Protein AF-A0A6V7ULC3-F1 (afdb_monomer_lite)

Sequence (86 aa):
MVAAKTPPEVTRELSSLIQVPVVAGTVNRGSELIGAGMCVNDWIAFCGLATTSAELSVLESIFKLGDNAPSAISSNLRDTIIESMI

Foldseek 3Di:
DAAQPDDPVNQVVVCVVVVAHGDHDAFLVRHRPVVVQWDDDLADIDGDPSGDPVRVVVVCVRSVHPVPDDVVVVVVVVVVVVVVVD

Structure (mmCIF, N/CA/C/O backbone):
data_AF-A0A6V7ULC3-F1
#
_entry.id   AF-A0A6V7ULC3-F1
#
loop_
_atom_site.group_PDB
_atom_site.id
_atom_site.type_symbol
_atom_site.label_atom_id
_atom_site.label_alt_id
_atom_site.label_comp_id
_atom_site.label_asym_id
_atom_site.label_entity_id
_atom_site.label_seq_id
_atom_site.pdbx_PDB_ins_code
_atom_site.Cartn_x
_atom_site.Cartn_y
_atom_site.Cartn_z
_atom_site.occupancy
_atom_site.B_iso_or_equiv
_atom_site.auth_seq_id
_atom_site.auth_comp_id
_atom_site.auth_asym_id
_atom_site.auth_atom_id
_atom_site.pdbx_PDB_model_num
ATOM 1 N N . MET A 1 1 ? -4.236 0.269 0.761 1.00 90.38 1 MET A N 1
ATOM 2 C CA . MET A 1 1 ? -3.262 0.894 -0.164 1.00 90.38 1 MET A CA 1
ATOM 3 C C . MET A 1 1 ? -3.666 0.583 -1.603 1.00 90.38 1 MET A C 1
ATOM 5 O O . MET A 1 1 ? -4.151 -0.516 -1.840 1.00 90.38 1 MET A O 1
ATOM 9 N N . VAL A 1 2 ? -3.513 1.530 -2.532 1.00 94.56 2 VAL A N 1
ATOM 10 C CA . VAL A 1 2 ? -3.847 1.384 -3.968 1.00 94.56 2 VAL A CA 1
ATOM 11 C C . VAL A 1 2 ? -2.622 1.644 -4.849 1.00 94.56 2 VAL A C 1
ATOM 13 O O . VAL A 1 2 ? -1.600 2.116 -4.353 1.00 94.56 2 VAL A O 1
ATOM 16 N N . ALA A 1 3 ? -2.709 1.333 -6.146 1.00 94.25 3 ALA A N 1
ATOM 17 C CA . ALA A 1 3 ? -1.607 1.528 -7.090 1.00 94.25 3 ALA A CA 1
ATOM 18 C C . ALA A 1 3 ? -1.169 3.003 -7.165 1.00 94.25 3 ALA A C 1
ATOM 20 O O . ALA A 1 3 ? -2.014 3.899 -7.218 1.00 94.25 3 ALA A O 1
ATOM 21 N N . ALA A 1 4 ? 0.142 3.252 -7.226 1.00 91.69 4 ALA A N 1
ATOM 22 C CA . ALA A 1 4 ? 0.739 4.593 -7.177 1.00 91.69 4 ALA A CA 1
ATOM 23 C C . ALA A 1 4 ? 0.222 5.577 -8.239 1.00 91.69 4 ALA A C 1
ATOM 25 O O . ALA A 1 4 ? 0.160 6.776 -7.987 1.00 91.69 4 ALA A O 1
ATOM 26 N N . LYS A 1 5 ? -0.180 5.084 -9.414 1.00 92.50 5 LYS A N 1
ATOM 27 C CA . LYS A 1 5 ? -0.723 5.913 -10.503 1.00 92.50 5 LYS A CA 1
ATOM 28 C C . LYS A 1 5 ? -2.184 6.326 -10.313 1.00 92.50 5 LYS A C 1
ATOM 30 O O . LYS A 1 5 ? -2.723 7.035 -11.159 1.00 92.50 5 LYS A O 1
ATOM 35 N N . THR A 1 6 ? -2.844 5.873 -9.248 1.00 93.44 6 THR A N 1
ATOM 36 C CA . THR A 1 6 ? -4.246 6.219 -8.991 1.00 93.44 6 THR A CA 1
ATOM 37 C C . THR A 1 6 ? -4.365 7.727 -8.750 1.00 93.44 6 THR A C 1
ATOM 39 O O . THR A 1 6 ? -3.646 8.255 -7.898 1.00 93.44 6 THR A O 1
ATOM 42 N N . PRO A 1 7 ? -5.261 8.442 -9.456 1.00 95.25 7 PRO A N 1
ATOM 43 C CA . PRO A 1 7 ? -5.434 9.872 -9.253 1.00 95.25 7 PRO A CA 1
ATOM 44 C C . PRO A 1 7 ? -5.812 10.217 -7.800 1.00 95.25 7 PRO A C 1
ATOM 46 O O . PRO A 1 7 ? -6.550 9.460 -7.153 1.00 95.25 7 PRO A O 1
ATOM 49 N N . PRO A 1 8 ? -5.372 11.377 -7.276 1.00 93.50 8 PRO A N 1
ATOM 50 C CA . PRO A 1 8 ? -5.703 11.793 -5.912 1.00 93.50 8 PRO A CA 1
ATOM 51 C C . PRO A 1 8 ? -7.209 11.944 -5.666 1.00 93.50 8 PRO A C 1
ATOM 53 O O . PRO A 1 8 ? -7.687 11.660 -4.571 1.00 93.50 8 PRO A O 1
ATOM 56 N N . GLU A 1 9 ? -7.957 12.366 -6.687 1.00 95.56 9 GLU A N 1
ATOM 57 C CA . GLU A 1 9 ? -9.417 12.484 -6.643 1.00 95.56 9 GLU A CA 1
ATOM 58 C C . GLU A 1 9 ? -10.079 11.125 -6.397 1.00 95.56 9 GLU A C 1
ATOM 60 O O . GLU A 1 9 ? -10.775 10.957 -5.399 1.00 95.56 9 GLU A O 1
ATOM 65 N N . VAL A 1 10 ? -9.734 10.122 -7.210 1.00 95.44 10 VAL A N 1
ATOM 66 C CA . VAL A 1 10 ? -10.226 8.741 -7.071 1.00 95.44 10 VAL A CA 1
ATOM 67 C C . VAL A 1 10 ? -9.863 8.158 -5.704 1.00 95.44 10 VAL A C 1
ATOM 69 O O . VAL A 1 10 ? -10.667 7.478 -5.073 1.00 95.44 10 VAL A O 1
ATOM 72 N N . THR A 1 11 ? -8.660 8.451 -5.204 1.00 94.06 11 THR A N 1
ATOM 73 C CA . THR A 1 11 ? -8.224 7.986 -3.877 1.00 94.06 11 THR A CA 1
ATOM 74 C C . THR A 1 11 ? -9.091 8.579 -2.760 1.00 94.06 11 THR A C 1
ATOM 76 O O . THR A 1 11 ? -9.463 7.870 -1.823 1.00 94.06 11 THR A O 1
ATOM 79 N N . ARG A 1 12 ? -9.450 9.866 -2.866 1.00 93.75 12 ARG A N 1
ATOM 80 C CA . ARG A 1 12 ? -10.326 10.550 -1.905 1.00 93.75 12 ARG A CA 1
ATOM 81 C C . ARG A 1 12 ? -11.755 10.013 -1.964 1.00 93.75 12 ARG A C 1
ATOM 83 O O . ARG A 1 12 ? -12.336 9.757 -0.912 1.00 93.75 12 ARG A O 1
ATOM 90 N N . GLU A 1 13 ? -12.300 9.819 -3.160 1.00 96.31 13 GLU A N 1
ATOM 91 C CA . GLU A 1 13 ? -13.633 9.234 -3.341 1.00 96.31 13 GLU A CA 1
ATOM 92 C C . GLU A 1 13 ? -13.706 7.823 -2.757 1.00 96.31 13 GLU A C 1
ATOM 94 O O . GLU A 1 13 ? -14.610 7.522 -1.976 1.00 96.31 13 GLU A O 1
ATOM 99 N N . LEU A 1 14 ? -12.712 6.981 -3.059 1.00 95.06 14 LEU A N 1
ATOM 100 C CA . LEU A 1 14 ? -12.654 5.621 -2.538 1.00 95.06 14 LEU A CA 1
ATOM 101 C C . LEU A 1 14 ? -12.577 5.618 -1.011 1.00 95.06 14 LEU A C 1
ATOM 103 O O . LEU A 1 14 ? -13.322 4.880 -0.374 1.00 95.06 14 LEU A O 1
ATOM 107 N N . SER A 1 15 ? -11.726 6.465 -0.424 1.00 94.94 15 SER A N 1
ATOM 108 C CA . SER A 1 15 ? -11.616 6.598 1.032 1.00 94.94 15 SER A CA 1
ATOM 109 C C . SER A 1 15 ? -12.935 7.035 1.676 1.00 94.94 15 SER A C 1
ATOM 111 O O . SER A 1 15 ? -13.310 6.499 2.718 1.00 94.94 15 SER A O 1
ATOM 113 N N . SER A 1 16 ? -13.678 7.942 1.032 1.00 95.56 16 SER A N 1
ATOM 114 C CA . SER A 1 16 ? -15.004 8.358 1.496 1.00 95.56 16 SER A CA 1
ATOM 115 C C . SER A 1 16 ? -16.039 7.235 1.408 1.00 95.56 16 SER A C 1
ATOM 117 O O . SER A 1 16 ? -16.901 7.141 2.279 1.00 95.56 16 SER A O 1
ATOM 119 N N . LEU A 1 17 ? -15.972 6.398 0.370 1.00 96.75 17 LEU A N 1
ATOM 120 C CA . LEU A 1 17 ? -16.914 5.300 0.156 1.00 96.75 17 LEU A CA 1
ATOM 121 C C . LEU A 1 17 ? -16.687 4.147 1.140 1.00 96.75 17 LEU A C 1
ATOM 123 O O . LEU A 1 17 ? -17.641 3.645 1.727 1.00 96.75 17 LEU A O 1
ATOM 127 N N . ILE A 1 18 ? -15.431 3.731 1.326 1.00 94.19 18 ILE A N 1
ATOM 128 C CA . ILE A 1 18 ? -15.083 2.593 2.192 1.00 94.19 18 ILE A CA 1
ATOM 129 C C . ILE A 1 18 ? -14.908 2.986 3.664 1.00 94.19 18 ILE A C 1
ATOM 131 O O . ILE A 1 18 ? -14.737 2.111 4.505 1.00 94.19 18 ILE A O 1
ATOM 135 N N . GLN A 1 19 ? -14.922 4.289 3.9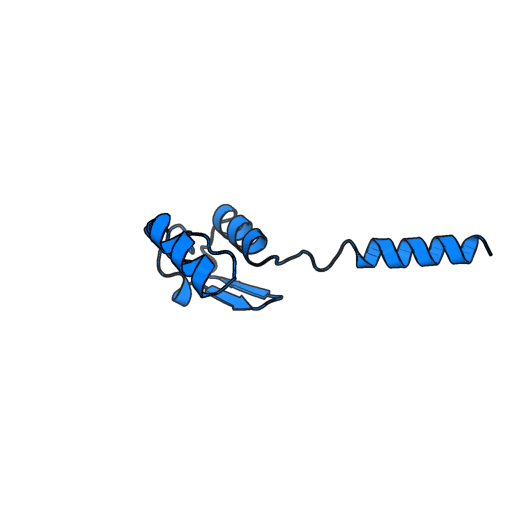72 1.00 94.38 19 GLN A N 1
ATOM 136 C CA . GLN A 1 19 ? -14.751 4.855 5.317 1.00 94.38 19 GLN A CA 1
ATOM 137 C C . GLN A 1 19 ? -13.426 4.489 6.011 1.00 94.38 19 GLN A C 1
ATOM 139 O O . GLN A 1 19 ? -13.320 4.507 7.236 1.00 94.38 19 GLN A O 1
ATOM 144 N N . VAL A 1 20 ? -12.389 4.191 5.229 1.00 91.25 20 VAL A N 1
ATOM 145 C CA . VAL A 1 20 ? -11.037 3.858 5.702 1.00 91.25 20 VAL A CA 1
ATOM 146 C C . VAL A 1 20 ? -10.035 4.739 4.949 1.00 91.25 20 VAL A C 1
ATOM 148 O O . VAL A 1 20 ? -10.243 5.013 3.760 1.00 91.25 20 VAL A O 1
ATOM 151 N N . PRO A 1 21 ? -8.954 5.224 5.592 1.00 91.69 21 PRO A N 1
ATOM 152 C CA . PRO A 1 21 ? -7.920 5.990 4.904 1.00 91.69 21 PRO A CA 1
ATOM 153 C C . PRO A 1 21 ? -7.254 5.160 3.798 1.00 91.69 21 PRO A C 1
ATOM 155 O O . PRO A 1 21 ? -6.824 4.026 4.011 1.00 91.69 21 PRO A O 1
ATOM 158 N N . VAL A 1 22 ? -7.145 5.746 2.604 1.00 93.12 22 VAL A N 1
ATOM 159 C CA . VAL A 1 22 ? -6.493 5.126 1.444 1.00 93.12 22 VAL A CA 1
ATOM 160 C C . VAL A 1 22 ? -5.293 5.964 1.022 1.00 93.12 22 VAL A C 1
ATOM 162 O O . VAL A 1 22 ? -5.384 7.181 0.902 1.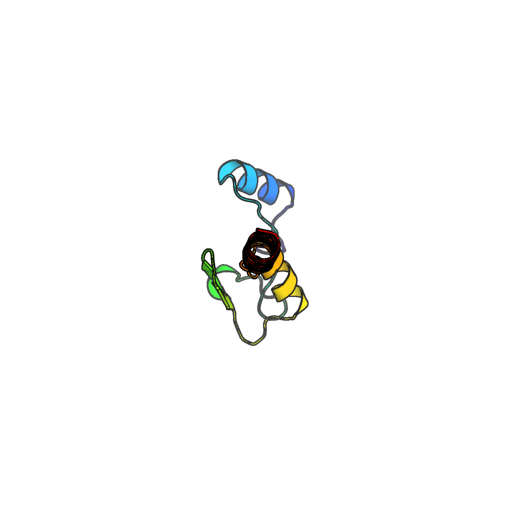00 93.12 22 VAL A O 1
ATOM 165 N N . VAL A 1 23 ? -4.173 5.293 0.758 1.00 93.50 23 VAL A N 1
ATOM 166 C CA . VAL A 1 23 ? -2.939 5.887 0.227 1.00 93.50 23 VAL A CA 1
ATOM 167 C C . VAL A 1 23 ? -2.534 5.154 -1.048 1.00 93.50 23 VAL A C 1
ATOM 169 O O . VAL A 1 23 ? -2.705 3.933 -1.146 1.00 93.50 23 VAL A O 1
ATOM 172 N N . ALA A 1 24 ? -2.009 5.904 -2.015 1.00 94.19 24 ALA A N 1
ATOM 173 C CA . ALA A 1 24 ? -1.395 5.372 -3.224 1.00 94.19 24 ALA A CA 1
ATOM 174 C C . ALA A 1 24 ? 0.087 5.054 -2.967 1.00 94.19 24 ALA A C 1
ATOM 176 O O . ALA A 1 24 ? 0.806 5.867 -2.389 1.00 94.19 24 ALA A O 1
ATOM 177 N N . GLY A 1 25 ? 0.539 3.874 -3.388 1.00 93.75 25 GLY A N 1
ATOM 178 C CA . GLY A 1 25 ? 1.906 3.415 -3.151 1.00 93.75 25 GLY A CA 1
ATOM 179 C C . GLY A 1 25 ? 2.320 2.271 -4.070 1.00 93.75 25 GLY A C 1
ATOM 180 O O . GLY A 1 25 ? 1.595 1.893 -4.995 1.00 93.75 25 GLY A O 1
ATOM 181 N N . THR A 1 26 ? 3.508 1.734 -3.814 1.00 95.62 26 THR A N 1
ATOM 182 C CA . THR A 1 26 ? 4.100 0.602 -4.535 1.00 95.62 26 THR A CA 1
ATOM 183 C C . THR A 1 26 ? 4.559 -0.475 -3.559 1.00 95.62 26 THR A C 1
ATOM 185 O O . THR A 1 26 ? 4.633 -0.243 -2.352 1.00 95.62 26 THR A O 1
ATOM 188 N N . VAL A 1 27 ? 4.870 -1.660 -4.082 1.00 95.44 27 VAL A N 1
ATOM 189 C CA . VAL A 1 27 ? 5.576 -2.721 -3.349 1.00 95.44 27 VAL A CA 1
ATOM 190 C C . VAL A 1 27 ? 6.661 -3.363 -4.184 1.00 95.44 27 VAL A C 1
ATOM 192 O O . VAL A 1 27 ? 6.680 -3.205 -5.397 1.00 95.44 27 VAL A O 1
ATOM 195 N N . ASN A 1 28 ? 7.535 -4.160 -3.565 1.00 95.38 28 ASN A N 1
ATOM 196 C CA . ASN A 1 28 ? 8.548 -4.933 -4.283 1.00 95.38 28 ASN A CA 1
ATOM 197 C C . ASN A 1 28 ? 9.428 -4.076 -5.216 1.00 95.38 28 ASN A C 1
ATOM 199 O O . ASN A 1 28 ? 9.716 -4.495 -6.337 1.00 95.38 28 ASN A O 1
ATOM 203 N N . ARG A 1 29 ? 9.874 -2.897 -4.751 1.00 94.56 29 ARG A N 1
ATOM 204 C CA . ARG A 1 29 ? 10.682 -1.926 -5.521 1.00 94.56 29 ARG A CA 1
ATOM 205 C C . ARG A 1 29 ? 9.929 -1.287 -6.688 1.00 94.56 29 ARG A C 1
ATOM 207 O O . ARG A 1 29 ? 10.420 -1.277 -7.815 1.00 94.56 29 ARG A O 1
ATOM 214 N N . GLY A 1 30 ? 8.756 -0.720 -6.420 1.00 93.19 30 GLY A N 1
ATOM 215 C CA . GLY A 1 30 ? 8.030 0.065 -7.424 1.00 93.19 30 GLY A CA 1
ATOM 216 C C . GLY A 1 30 ? 6.976 -0.706 -8.222 1.00 93.19 30 GLY A C 1
ATOM 217 O O . GLY A 1 30 ? 6.453 -0.181 -9.201 1.00 93.19 30 GLY A O 1
ATOM 218 N N . SER A 1 31 ? 6.633 -1.934 -7.829 1.00 94.00 31 SER A N 1
ATOM 219 C CA . SER A 1 31 ? 5.523 -2.676 -8.432 1.00 94.00 31 SER A CA 1
ATOM 220 C C . SER A 1 31 ? 4.176 -2.066 -8.047 1.00 94.00 31 SER A C 1
ATOM 222 O O . SER A 1 31 ? 3.895 -1.805 -6.876 1.00 94.00 31 SER A O 1
ATOM 224 N N . GLU A 1 32 ? 3.314 -1.899 -9.047 1.00 91.94 32 GLU A N 1
ATOM 225 C CA . GLU A 1 32 ? 1.940 -1.401 -8.899 1.00 91.94 32 GLU A CA 1
ATOM 226 C C . GLU A 1 32 ? 0.941 -2.518 -8.556 1.00 91.94 32 GLU A C 1
ATOM 228 O O . GLU A 1 32 ? -0.218 -2.248 -8.239 1.00 91.94 32 GLU A O 1
ATOM 233 N N . LEU A 1 33 ? 1.384 -3.780 -8.583 1.00 93.38 33 LEU A N 1
ATOM 234 C CA . LEU A 1 33 ? 0.557 -4.953 -8.296 1.00 93.38 33 LEU A CA 1
ATOM 235 C C . LEU A 1 33 ? 0.423 -5.183 -6.786 1.00 93.38 33 LEU A C 1
ATOM 237 O O . LEU A 1 33 ? 0.875 -6.192 -6.245 1.00 93.38 33 LEU A O 1
ATOM 241 N N . ILE A 1 34 ? -0.223 -4.236 -6.105 1.00 93.19 34 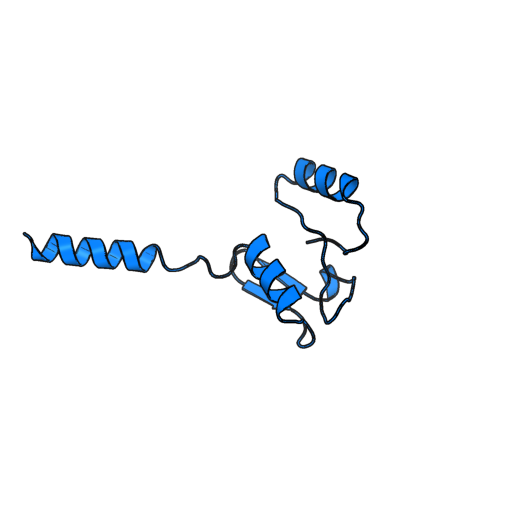ILE A N 1
ATOM 242 C CA . ILE A 1 34 ? -0.362 -4.224 -4.645 1.00 93.19 34 ILE A CA 1
ATOM 243 C C . ILE A 1 34 ? -1.040 -5.495 -4.114 1.00 93.19 34 ILE A C 1
ATOM 245 O O . ILE A 1 34 ? -0.496 -6.151 -3.230 1.00 93.19 34 ILE A O 1
ATOM 249 N N . GLY A 1 35 ? -2.188 -5.875 -4.684 1.00 92.00 35 GLY A N 1
ATOM 250 C CA . GLY A 1 35 ? -2.971 -7.025 -4.210 1.00 92.00 35 GLY A CA 1
ATOM 251 C C . GLY A 1 35 ? -2.309 -8.389 -4.431 1.00 92.00 35 GLY A C 1
ATOM 252 O O . GLY A 1 35 ? -2.662 -9.347 -3.758 1.00 92.00 35 GLY A O 1
ATOM 253 N N . ALA A 1 36 ? -1.345 -8.485 -5.352 1.00 93.56 36 ALA A N 1
ATOM 254 C CA . ALA A 1 36 ? -0.551 -9.700 -5.550 1.00 93.56 36 ALA A CA 1
ATOM 255 C C . ALA A 1 36 ? 0.756 -9.680 -4.739 1.00 93.56 36 ALA A C 1
ATOM 257 O O . ALA A 1 36 ? 1.312 -10.729 -4.427 1.00 93.56 36 ALA A O 1
ATOM 258 N N . GLY A 1 37 ? 1.272 -8.486 -4.435 1.00 92.44 37 GLY A N 1
ATOM 259 C CA . GLY A 1 37 ? 2.568 -8.290 -3.790 1.00 92.44 37 GLY A CA 1
ATOM 260 C C . GLY A 1 37 ? 2.534 -8.278 -2.264 1.00 92.44 37 GLY A C 1
ATOM 261 O O . GLY A 1 37 ? 3.603 -8.368 -1.653 1.00 92.44 37 GLY A O 1
ATOM 262 N N . MET A 1 38 ? 1.350 -8.169 -1.654 1.00 93.31 38 MET A N 1
ATOM 263 C CA . MET A 1 38 ? 1.170 -8.293 -0.210 1.00 93.31 38 MET A CA 1
ATOM 264 C C . MET A 1 38 ? -0.201 -8.857 0.175 1.00 93.31 38 MET A C 1
ATOM 266 O O . MET A 1 38 ? -1.175 -8.704 -0.558 1.00 93.31 38 MET A O 1
ATOM 270 N N . CYS A 1 39 ? -0.286 -9.391 1.389 1.00 94.88 39 CYS A N 1
ATOM 271 C CA . CYS A 1 39 ? -1.531 -9.649 2.102 1.00 94.88 39 CYS A CA 1
ATOM 272 C C . CYS A 1 39 ? -1.429 -9.029 3.500 1.00 94.88 39 CYS A C 1
ATOM 274 O O . CYS A 1 39 ? -0.388 -9.145 4.145 1.00 94.88 39 CYS A O 1
ATOM 276 N N . VAL A 1 40 ? -2.480 -8.358 3.963 1.00 94.50 40 VAL A N 1
ATOM 277 C CA . VAL A 1 40 ? -2.483 -7.643 5.245 1.00 94.50 40 VAL A CA 1
ATOM 278 C C . VAL A 1 40 ? -3.786 -7.881 5.997 1.00 94.50 40 VAL A C 1
ATOM 280 O O . VAL A 1 40 ? -4.850 -8.001 5.389 1.00 94.50 40 VAL A O 1
ATOM 283 N N . ASN A 1 41 ? -3.685 -7.944 7.318 1.00 92.75 41 ASN A N 1
ATOM 284 C CA . ASN A 1 41 ? -4.804 -7.852 8.244 1.00 92.75 41 ASN A CA 1
ATOM 285 C C . ASN A 1 41 ? -4.487 -6.810 9.337 1.00 92.75 41 ASN A C 1
ATOM 287 O O . ASN A 1 41 ? -3.498 -6.084 9.248 1.00 92.75 41 ASN A O 1
ATOM 291 N N . ASP A 1 42 ? -5.304 -6.771 10.385 1.00 88.88 42 ASP A N 1
ATOM 292 C CA . ASP A 1 42 ?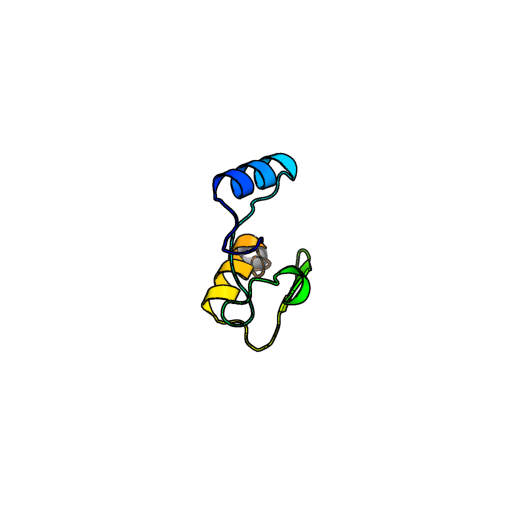 -5.229 -5.762 11.447 1.00 88.88 42 ASP A CA 1
ATOM 293 C C . ASP A 1 42 ? -3.949 -5.813 12.307 1.00 88.88 42 ASP A C 1
ATOM 295 O O . ASP A 1 42 ? -3.659 -4.861 13.028 1.00 88.88 42 ASP A O 1
ATOM 299 N N . TRP A 1 43 ? -3.182 -6.910 12.277 1.00 88.75 43 TRP A N 1
ATOM 300 C CA . TRP A 1 43 ? -2.012 -7.098 13.149 1.00 88.75 43 TRP A CA 1
ATOM 301 C C . TRP A 1 43 ? -0.757 -7.613 12.442 1.00 88.75 43 TRP A C 1
ATOM 303 O O . TRP A 1 43 ? 0.307 -7.667 13.059 1.00 88.75 43 TRP A O 1
ATOM 313 N N . ILE A 1 44 ? -0.850 -8.017 11.176 1.00 91.00 44 ILE A N 1
ATOM 314 C CA . ILE A 1 44 ? 0.279 -8.511 10.393 1.00 91.00 44 ILE A CA 1
ATOM 315 C C . ILE A 1 44 ? 0.125 -8.169 8.910 1.00 91.00 44 ILE A C 1
ATOM 317 O O . ILE A 1 44 ? -0.961 -8.234 8.333 1.00 91.00 44 ILE A O 1
ATOM 321 N N . ALA A 1 45 ? 1.252 -7.861 8.271 1.00 93.38 45 ALA A N 1
ATOM 322 C CA . ALA A 1 45 ? 1.368 -7.771 6.825 1.00 93.38 45 ALA A CA 1
ATOM 323 C C . ALA A 1 45 ? 2.474 -8.696 6.323 1.00 93.38 45 ALA A C 1
ATOM 325 O O . ALA A 1 45 ? 3.585 -8.712 6.849 1.00 93.38 45 ALA A O 1
ATOM 326 N N . PHE A 1 46 ? 2.166 -9.436 5.266 1.00 94.06 46 PHE A N 1
ATOM 327 C CA . PHE A 1 46 ? 3.115 -10.234 4.509 1.00 94.06 46 PHE A CA 1
ATOM 328 C C . PHE A 1 46 ? 3.339 -9.558 3.165 1.00 94.06 46 PHE A C 1
ATOM 330 O O . PHE A 1 46 ? 2.397 -9.394 2.395 1.00 94.06 46 PHE A O 1
ATOM 337 N N . CYS A 1 47 ? 4.578 -9.191 2.861 1.00 95.00 47 CYS A N 1
ATOM 338 C CA . CYS A 1 47 ? 4.970 -8.597 1.586 1.00 95.00 47 CYS A CA 1
ATOM 339 C C . CYS A 1 47 ? 6.162 -9.349 0.988 1.00 95.00 47 CYS A C 1
ATOM 341 O O . CYS A 1 47 ? 6.883 -10.063 1.688 1.00 95.00 47 CYS A O 1
ATOM 343 N N . GLY A 1 48 ? 6.390 -9.191 -0.315 1.00 94.44 48 GLY A N 1
ATOM 344 C CA . GLY A 1 48 ? 7.543 -9.811 -0.966 1.00 94.44 48 GLY A CA 1
ATOM 345 C C . GLY A 1 48 ? 8.883 -9.263 -0.453 1.00 94.44 48 GLY A C 1
ATOM 346 O O . GLY A 1 48 ? 8.996 -8.096 -0.072 1.00 94.44 48 GLY A O 1
ATOM 347 N N . LEU A 1 49 ? 9.917 -10.113 -0.491 1.00 95.06 49 LEU A N 1
ATOM 348 C CA . LEU A 1 49 ? 11.274 -9.829 0.010 1.00 95.06 49 LEU A CA 1
ATOM 349 C C . LEU A 1 49 ? 11.915 -8.582 -0.621 1.00 95.06 49 LEU A C 1
ATOM 351 O O . LEU A 1 49 ? 12.783 -7.951 -0.028 1.00 95.06 49 LEU A O 1
ATOM 355 N N . ALA A 1 50 ? 11.511 -8.235 -1.842 1.00 95.88 50 ALA A N 1
ATOM 356 C CA . ALA A 1 50 ? 12.064 -7.095 -2.555 1.00 95.88 50 ALA A CA 1
ATOM 357 C C . ALA A 1 50 ? 11.534 -5.744 -2.039 1.00 95.88 50 ALA A C 1
ATOM 359 O O . ALA A 1 50 ? 12.087 -4.716 -2.422 1.00 95.88 50 ALA A O 1
ATOM 360 N N . THR A 1 51 ? 10.490 -5.727 -1.204 1.00 95.94 51 THR A N 1
ATOM 361 C CA . THR A 1 51 ? 9.869 -4.491 -0.701 1.00 95.94 51 THR A CA 1
ATOM 362 C C . THR A 1 51 ? 10.886 -3.641 0.060 1.00 95.94 51 THR A C 1
ATOM 364 O O . THR A 1 51 ? 11.616 -4.126 0.920 1.00 95.94 51 THR A O 1
ATOM 367 N N . THR A 1 52 ? 10.979 -2.367 -0.311 1.00 96.19 52 THR A N 1
ATOM 368 C CA . THR A 1 52 ? 11.971 -1.440 0.249 1.00 96.19 52 THR A CA 1
ATOM 369 C C . THR A 1 52 ? 11.552 -0.925 1.624 1.00 96.19 52 THR A C 1
ATOM 371 O O . THR A 1 52 ? 10.367 -0.890 1.946 1.00 96.19 52 THR A O 1
ATOM 374 N N . SER A 1 53 ? 12.508 -0.443 2.425 1.00 94.12 53 SER A N 1
ATOM 375 C CA . SER A 1 53 ? 12.214 0.153 3.738 1.00 94.12 53 SER A CA 1
ATOM 376 C C . SER A 1 53 ? 11.244 1.336 3.653 1.00 94.12 53 SER A C 1
ATOM 378 O O . SER A 1 53 ? 10.400 1.484 4.524 1.00 94.12 53 SER A O 1
ATOM 380 N N . ALA A 1 54 ? 11.310 2.139 2.585 1.00 93.38 54 ALA A N 1
ATOM 381 C CA . ALA A 1 54 ? 10.376 3.245 2.373 1.00 93.38 54 ALA A CA 1
ATOM 382 C C . ALA A 1 54 ? 8.939 2.754 2.114 1.00 93.38 54 ALA A C 1
ATOM 384 O O . ALA A 1 54 ? 7.996 3.299 2.681 1.00 93.38 54 ALA A O 1
ATOM 385 N N . GLU A 1 55 ? 8.770 1.707 1.297 1.00 94.81 55 GLU A N 1
ATOM 386 C CA . GLU A 1 55 ? 7.462 1.073 1.066 1.00 94.81 55 GLU A CA 1
ATOM 387 C C . GLU A 1 55 ? 6.914 0.448 2.361 1.00 94.81 55 GLU A C 1
ATOM 389 O O . GLU A 1 55 ? 5.733 0.608 2.666 1.00 94.81 55 GLU A O 1
ATOM 394 N N . LEU A 1 56 ? 7.777 -0.198 3.156 1.00 93.06 56 LEU A N 1
ATOM 395 C CA . LEU A 1 56 ? 7.413 -0.770 4.457 1.00 93.06 56 LEU A CA 1
ATOM 396 C C . LEU A 1 56 ? 6.953 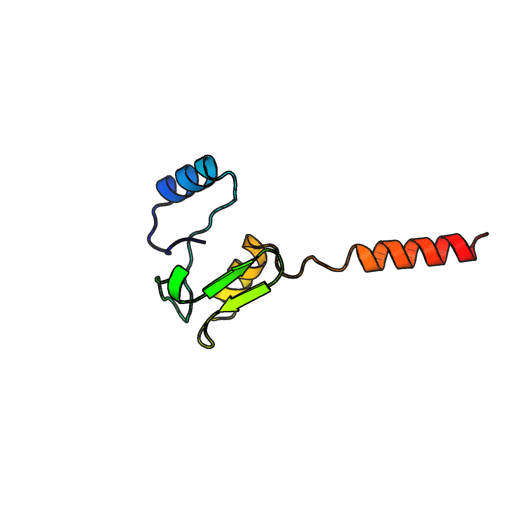0.297 5.456 1.00 93.06 56 LEU A C 1
ATOM 398 O O . LEU A 1 56 ? 5.904 0.124 6.066 1.00 93.06 56 LEU A O 1
ATOM 402 N N . SER A 1 57 ? 7.658 1.427 5.578 1.00 92.50 57 SER A N 1
ATOM 403 C CA . SER A 1 57 ? 7.258 2.503 6.499 1.00 92.50 57 SER A CA 1
ATOM 404 C C . SER A 1 57 ? 5.888 3.098 6.161 1.00 92.50 57 SER A C 1
ATOM 406 O O . SER A 1 57 ? 5.111 3.428 7.057 1.00 92.50 57 SER A O 1
ATOM 408 N N . VAL A 1 58 ? 5.559 3.219 4.870 1.00 92.88 58 VAL A N 1
ATOM 409 C CA . VAL A 1 58 ? 4.223 3.662 4.439 1.00 92.88 58 VAL A CA 1
ATOM 410 C C . VAL A 1 58 ? 3.164 2.623 4.810 1.00 92.88 58 VAL A C 1
ATOM 412 O O . VAL A 1 58 ? 2.088 2.992 5.281 1.00 92.88 58 VAL A O 1
ATOM 415 N N . LEU A 1 59 ? 3.471 1.336 4.624 1.00 91.88 59 LEU A N 1
ATOM 416 C CA . LEU A 1 59 ? 2.584 0.221 4.947 1.00 91.88 59 LEU A CA 1
ATOM 417 C C . LEU A 1 59 ? 2.293 0.158 6.454 1.00 91.88 59 LEU A C 1
ATOM 419 O O . LEU A 1 59 ? 1.130 0.122 6.851 1.00 91.88 59 LEU A O 1
ATOM 423 N N . GLU A 1 60 ? 3.326 0.209 7.291 1.00 90.44 60 GLU A N 1
ATOM 424 C CA . GLU A 1 60 ? 3.192 0.203 8.751 1.00 90.44 60 GLU A CA 1
ATOM 425 C C . GLU A 1 60 ? 2.347 1.383 9.240 1.00 90.44 60 GLU A C 1
ATOM 427 O O . GLU A 1 60 ? 1.429 1.197 10.036 1.00 90.44 60 GLU A O 1
ATOM 432 N N . SER A 1 61 ? 2.579 2.581 8.693 1.00 90.38 61 SER A N 1
ATOM 433 C CA . SER A 1 61 ? 1.833 3.783 9.069 1.00 90.38 61 SER A CA 1
ATOM 434 C C . SER A 1 61 ? 0.354 3.725 8.667 1.00 90.38 61 SER A C 1
ATOM 436 O O . SER A 1 61 ? -0.513 4.051 9.480 1.00 90.38 61 SER A O 1
ATOM 438 N N . ILE A 1 62 ? 0.034 3.303 7.436 1.00 91.81 62 ILE A N 1
ATOM 439 C CA . ILE A 1 62 ? -1.356 3.313 6.949 1.00 91.81 62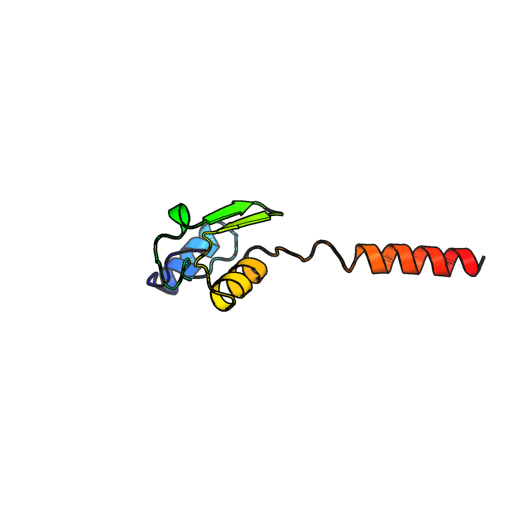 ILE A CA 1
ATOM 440 C C . ILE A 1 62 ? -2.203 2.204 7.576 1.00 91.81 62 ILE A C 1
ATOM 442 O O . ILE A 1 62 ? -3.381 2.421 7.860 1.00 91.81 62 ILE A O 1
ATOM 446 N N . PHE A 1 63 ? -1.606 1.033 7.811 1.00 91.69 63 PHE A N 1
ATOM 447 C CA . PHE A 1 63 ? -2.278 -0.111 8.429 1.00 91.69 63 PHE A CA 1
ATOM 448 C C . PHE A 1 63 ? -2.123 -0.145 9.955 1.00 91.69 63 PHE A C 1
ATOM 450 O O . PHE A 1 63 ? -2.681 -1.032 10.592 1.00 91.69 63 PHE A O 1
ATOM 457 N N . LYS A 1 64 ? -1.419 0.835 10.546 1.00 89.50 64 LYS A N 1
ATOM 458 C CA . LYS A 1 64 ? -1.183 0.960 11.996 1.00 89.50 64 LYS A CA 1
ATOM 459 C C . LYS A 1 64 ? -0.557 -0.298 12.607 1.00 89.50 64 LYS A C 1
ATOM 461 O O . LYS A 1 64 ? -0.878 -0.701 13.725 1.00 89.50 64 LYS A O 1
ATOM 466 N N . LEU A 1 65 ? 0.339 -0.931 11.857 1.00 86.75 65 LEU A N 1
ATOM 467 C CA . LEU A 1 65 ? 1.050 -2.123 12.303 1.00 86.75 65 LEU A CA 1
ATOM 468 C C . LEU A 1 65 ? 2.193 -1.688 13.224 1.00 86.75 65 LEU A C 1
ATOM 470 O O . LEU A 1 65 ? 2.965 -0.801 12.876 1.00 86.75 65 LEU A O 1
ATOM 474 N N . GLY A 1 66 ? 2.298 -2.306 14.401 1.00 72.75 66 GLY A N 1
ATOM 475 C CA . GLY A 1 66 ? 3.350 -2.002 15.382 1.00 72.75 66 GLY A CA 1
ATOM 476 C C . GLY A 1 66 ? 2.923 -1.119 16.561 1.00 72.75 66 GLY A C 1
ATOM 477 O O . GLY A 1 66 ? 3.619 -1.110 17.571 1.00 72.75 66 GLY A O 1
ATOM 478 N N . ASP A 1 67 ? 1.744 -0.488 16.522 1.00 60.34 67 ASP A N 1
ATOM 479 C CA . ASP A 1 67 ? 1.219 0.321 17.644 1.00 60.34 67 ASP A CA 1
ATOM 480 C C . ASP A 1 67 ? 0.667 -0.514 18.824 1.00 60.34 67 ASP A C 1
ATOM 482 O O . ASP A 1 67 ? 0.158 0.027 19.806 1.00 60.34 67 ASP A O 1
ATOM 486 N N . ASN A 1 68 ? 0.814 -1.843 18.790 1.00 54.31 68 ASN A N 1
ATOM 487 C CA . ASN A 1 68 ? 0.351 -2.739 19.855 1.00 54.31 68 ASN A CA 1
ATOM 488 C C . ASN A 1 68 ? 1.214 -2.741 21.140 1.00 54.31 68 ASN A C 1
ATOM 490 O O . ASN A 1 68 ? 0.912 -3.516 22.044 1.00 54.31 68 ASN A O 1
ATOM 494 N N . ALA A 1 69 ? 2.231 -1.879 21.294 1.00 55.34 69 ALA A N 1
ATOM 495 C CA . ALA A 1 69 ? 2.810 -1.567 22.615 1.00 55.34 69 ALA A CA 1
ATOM 496 C C . ALA A 1 69 ? 3.699 -0.307 22.596 1.00 55.34 69 ALA A C 1
ATOM 498 O O . ALA A 1 69 ? 4.852 -0.363 22.169 1.00 55.34 69 ALA A O 1
ATOM 499 N N . PRO A 1 70 ? 3.204 0.820 23.142 1.00 51.06 70 PRO A N 1
ATOM 500 C CA . PRO A 1 70 ? 3.769 1.305 24.416 1.00 51.06 70 PRO A CA 1
ATOM 501 C C . PRO A 1 70 ? 2.713 1.594 25.499 1.00 51.06 70 PRO A C 1
ATOM 503 O O . PRO A 1 70 ? 3.057 1.779 26.668 1.00 51.06 70 PRO A O 1
ATOM 506 N N . SER A 1 71 ? 1.423 1.614 25.152 1.00 53.06 71 SER A N 1
ATOM 507 C CA . SER A 1 71 ? 0.336 1.921 26.094 1.00 53.06 71 SER A CA 1
ATOM 508 C C . SER A 1 71 ? 0.191 0.853 27.185 1.00 53.06 71 SER A C 1
ATOM 510 O O . SER A 1 71 ? 0.064 1.209 28.356 1.00 53.06 71 SER A O 1
ATOM 512 N N . ALA A 1 72 ? 0.330 -0.429 26.834 1.00 54.19 72 ALA A N 1
ATOM 513 C CA . ALA A 1 72 ? 0.327 -1.543 27.787 1.00 54.19 72 ALA A CA 1
ATOM 514 C C . ALA A 1 72 ? 1.516 -1.502 28.766 1.00 54.19 72 ALA A C 1
ATOM 516 O O . ALA A 1 72 ? 1.384 -1.880 29.926 1.00 54.19 72 ALA A O 1
ATOM 517 N N . ILE A 1 73 ? 2.680 -1.005 28.335 1.00 57.12 73 ILE A N 1
ATOM 518 C CA . ILE A 1 73 ? 3.837 -0.834 29.227 1.00 57.12 73 ILE A CA 1
ATOM 519 C C . ILE A 1 73 ? 3.570 0.329 30.189 1.00 57.12 73 ILE A C 1
ATOM 521 O O . ILE A 1 73 ? 3.824 0.214 31.383 1.00 57.12 73 ILE A O 1
ATOM 525 N N . SER A 1 74 ? 2.990 1.431 29.701 1.00 60.75 74 SER A N 1
ATOM 526 C CA . SER A 1 74 ? 2.673 2.585 30.546 1.00 60.75 74 SER A CA 1
ATOM 527 C C . SER A 1 74 ? 1.581 2.312 31.586 1.00 60.75 74 SER A C 1
ATOM 529 O O . SER A 1 74 ? 1.665 2.869 32.678 1.00 60.75 74 SER A O 1
ATOM 531 N N . SER A 1 75 ? 0.581 1.468 31.289 1.00 64.12 75 SER A N 1
ATOM 532 C CA . SER A 1 75 ? -0.460 1.119 32.268 1.00 64.12 75 SER A CA 1
ATOM 533 C C . SER A 1 75 ? 0.105 0.207 33.352 1.00 64.12 75 SER A C 1
ATOM 535 O O . SER A 1 75 ? 0.016 0.546 34.523 1.00 64.12 75 SER A O 1
ATOM 537 N N . ASN A 1 76 ? 0.816 -0.856 32.962 1.00 65.38 76 ASN A N 1
ATOM 538 C CA . ASN A 1 76 ? 1.434 -1.786 33.909 1.00 65.38 76 ASN A CA 1
ATOM 539 C C . ASN A 1 76 ? 2.467 -1.092 34.817 1.00 65.38 76 ASN A C 1
ATOM 541 O O . ASN A 1 76 ? 2.524 -1.360 36.017 1.00 65.38 76 ASN A O 1
ATOM 545 N N . LEU A 1 77 ? 3.264 -0.160 34.274 1.00 68.62 77 LEU A N 1
ATOM 546 C CA . LEU A 1 77 ? 4.207 0.629 35.075 1.00 68.62 77 LEU A CA 1
ATOM 547 C C . LEU A 1 77 ? 3.498 1.607 36.024 1.00 68.62 77 LEU A C 1
ATOM 549 O O . LEU A 1 77 ? 3.974 1.807 37.138 1.00 68.62 77 LEU A O 1
ATOM 553 N N . ARG A 1 78 ? 2.372 2.209 35.616 1.00 70.19 78 ARG A N 1
ATOM 554 C CA . ARG A 1 78 ? 1.571 3.077 36.497 1.00 70.19 78 ARG A CA 1
ATOM 555 C C . ARG A 1 78 ? 0.942 2.288 37.640 1.00 70.19 78 ARG A C 1
ATOM 557 O O . ARG A 1 78 ? 1.045 2.734 38.778 1.00 70.19 78 ARG A O 1
ATOM 564 N N . ASP A 1 79 ? 0.370 1.125 37.352 1.00 77.56 79 ASP A N 1
ATOM 565 C CA . ASP A 1 79 ? -0.274 0.279 38.360 1.00 77.56 79 ASP A CA 1
ATOM 566 C C . ASP A 1 79 ? 0.744 -0.206 39.408 1.00 77.56 79 ASP A C 1
ATOM 568 O O . ASP A 1 79 ? 0.495 -0.097 40.607 1.00 77.56 79 ASP A O 1
ATOM 572 N N . THR A 1 80 ? 1.953 -0.592 38.974 1.00 79.50 80 THR A N 1
ATOM 573 C CA . THR A 1 80 ? 3.048 -1.001 39.879 1.00 79.50 80 THR A CA 1
ATOM 574 C C . THR A 1 80 ? 3.513 0.137 40.805 1.00 79.50 80 THR A C 1
ATOM 576 O O . THR A 1 80 ? 3.835 -0.093 41.969 1.00 79.50 80 THR A O 1
ATOM 579 N N . ILE A 1 81 ? 3.565 1.382 40.311 1.00 77.38 81 ILE A N 1
ATOM 580 C CA . ILE A 1 81 ? 3.967 2.543 41.128 1.00 77.38 81 ILE A CA 1
ATOM 581 C C . ILE A 1 81 ? 2.880 2.894 42.148 1.00 77.38 81 ILE A C 1
ATOM 583 O O . ILE A 1 81 ? 3.203 3.213 43.289 1.00 77.38 81 ILE A O 1
ATOM 587 N N . ILE A 1 82 ? 1.606 2.827 41.753 1.00 81.94 82 ILE A N 1
ATOM 588 C CA . ILE A 1 82 ? 0.476 3.121 42.644 1.00 81.94 82 ILE A CA 1
ATOM 589 C C . ILE A 1 82 ? 0.415 2.099 43.787 1.00 81.94 82 ILE A C 1
ATOM 591 O O . ILE A 1 82 ? 0.223 2.493 44.934 1.00 81.94 82 ILE A O 1
ATOM 595 N N . GLU A 1 83 ? 0.652 0.817 43.502 1.00 77.31 83 GLU A N 1
ATOM 596 C CA . GLU A 1 83 ? 0.655 -0.245 44.515 1.00 77.31 83 GLU A CA 1
ATOM 597 C C . GLU A 1 83 ? 1.830 -0.134 45.504 1.00 77.31 83 GLU A C 1
ATOM 599 O O . GLU A 1 83 ? 1.688 -0.500 46.662 1.00 77.31 83 GLU A O 1
ATOM 604 N N . SER A 1 84 ? 2.964 0.454 45.104 1.00 73.88 84 SER A N 1
ATOM 605 C CA . SER A 1 84 ? 4.094 0.723 46.012 1.00 73.88 84 SER A CA 1
ATOM 606 C C . SER A 1 84 ? 3.882 1.932 46.941 1.00 73.88 84 SER A C 1
ATOM 608 O O . SER A 1 84 ? 4.708 2.154 47.831 1.00 73.88 84 SER A O 1
ATOM 610 N N . MET A 1 85 ? 2.855 2.756 46.705 1.00 69.00 85 MET A N 1
ATOM 611 C CA . MET A 1 85 ? 2.552 3.957 47.502 1.00 69.00 85 MET A CA 1
ATOM 612 C C . MET A 1 85 ? 1.388 3.761 48.488 1.00 69.00 85 MET A C 1
ATOM 614 O O . MET A 1 85 ? 1.061 4.702 49.217 1.00 69.00 85 MET A O 1
ATOM 618 N N . ILE A 1 86 ? 0.772 2.575 48.501 1.00 64.44 86 ILE A N 1
ATOM 619 C CA . ILE A 1 86 ? -0.249 2.132 49.466 1.00 64.44 86 ILE A CA 1
ATOM 620 C C . ILE A 1 86 ? 0.419 1.194 50.474 1.00 64.44 86 ILE A C 1
ATOM 622 O O . ILE A 1 86 ? 0.101 1.323 51.677 1.00 64.44 86 ILE A O 1
#

Organism: Meloidogyne enterolobii (NCBI:txid390850)

Secondary structure (DSSP, 8-state):
-EETTS-HHHHHHHHHHHTS---EE-BTTTBS-HHHHEEE-SS-EEE-TT--HHHHHHHHHHHTTTTTSSHHHHHHHHHHHHHTT-

InterPro domains:
  IPR002769 Translation initiation factor IF6 [PF01912] (2-44)
  IPR002769 Translation initiation factor IF6 [PTHR10784] (1-85)

pLDDT: mean 86.74, std 12.75, range [51.06, 96.75]

Radius of gyration: 18.12 Å; chains: 1; bounding box: 29×23×60 Å